Protein AF-A0A7S2JSV5-F1 (afdb_monomer)

pLDDT: mean 77.92, std 15.48, range [39.75, 92.12]

Nearest PDB structures (fol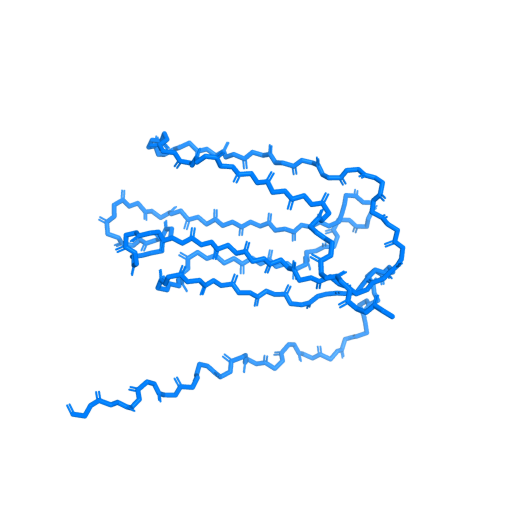dseek):
  1mt1-assembly1_D  TM=1.604E-01  e=6.470E+00  Methanocaldococcus jannaschii

Structure (mmCIF, N/CA/C/O backbone):
data_AF-A0A7S2JSV5-F1
#
_entry.id   AF-A0A7S2JSV5-F1
#
loop_
_atom_site.group_PDB
_atom_site.id
_atom_site.type_symbol
_atom_site.label_atom_id
_atom_site.label_alt_id
_atom_site.label_comp_id
_atom_site.label_asym_id
_atom_site.label_entity_id
_atom_site.label_seq_id
_atom_site.pdbx_PDB_ins_code
_atom_site.Cartn_x
_atom_site.Cartn_y
_atom_site.Cartn_z
_atom_site.occupancy
_atom_site.B_iso_or_equiv
_atom_site.auth_seq_id
_atom_site.auth_comp_id
_atom_site.auth_asym_id
_atom_site.auth_atom_id
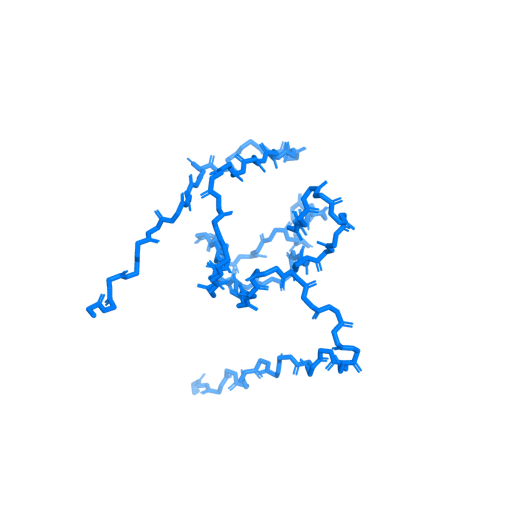_atom_site.pdbx_PDB_model_num
ATOM 1 N N . ARG A 1 1 ? -15.930 -22.447 5.999 1.00 39.75 1 ARG A N 1
ATOM 2 C CA . ARG A 1 1 ? -15.774 -22.537 4.530 1.00 39.75 1 ARG A CA 1
ATOM 3 C C . ARG A 1 1 ? -14.942 -21.318 4.171 1.00 39.75 1 ARG A C 1
ATOM 5 O O . ARG A 1 1 ? -15.505 -20.243 4.057 1.00 39.75 1 ARG A O 1
ATOM 12 N N . GLU A 1 2 ? -13.621 -21.468 4.236 1.00 48.00 2 GLU A N 1
ATOM 13 C CA . GLU A 1 2 ? -12.639 -20.413 3.955 1.00 48.00 2 GLU A CA 1
ATOM 14 C C . GLU A 1 2 ? -12.548 -20.271 2.439 1.00 48.00 2 GLU A C 1
ATOM 16 O O . GLU A 1 2 ? -11.837 -21.016 1.775 1.00 48.00 2 GLU A O 1
ATOM 21 N N . ASP A 1 3 ? -13.384 -19.400 1.888 1.00 51.50 3 ASP A N 1
ATOM 22 C CA . ASP A 1 3 ? -13.209 -18.886 0.538 1.00 51.50 3 ASP A CA 1
ATOM 23 C C . ASP A 1 3 ? -12.631 -17.483 0.720 1.00 51.50 3 ASP A C 1
ATOM 25 O O . ASP A 1 3 ? -13.247 -16.652 1.394 1.00 51.50 3 ASP A O 1
ATOM 29 N N . GLY A 1 4 ? -11.406 -17.274 0.235 1.00 60.00 4 GLY A N 1
ATOM 30 C CA . GLY A 1 4 ? -10.684 -16.004 0.268 1.00 60.00 4 GLY A CA 1
ATOM 31 C C . GLY A 1 4 ? -11.389 -14.955 -0.585 1.00 60.00 4 GLY A C 1
ATOM 32 O O . GLY A 1 4 ? -10.937 -14.621 -1.676 1.00 60.00 4 GLY A O 1
ATOM 33 N N . SER A 1 5 ? -12.524 -14.467 -0.088 1.00 76.94 5 SER A N 1
ATOM 34 C CA . SER A 1 5 ? -13.331 -13.441 -0.728 1.00 76.94 5 SER A CA 1
ATOM 35 C C . SER A 1 5 ? -12.512 -12.164 -0.822 1.00 76.94 5 SER A C 1
ATOM 37 O O . SER A 1 5 ? -12.215 -11.526 0.188 1.00 76.94 5 SER A O 1
ATOM 39 N N . VAL A 1 6 ? -12.171 -11.777 -2.047 1.00 82.31 6 VAL A N 1
ATOM 40 C CA . VAL A 1 6 ? -11.530 -10.495 -2.321 1.00 82.31 6 VAL A CA 1
ATOM 41 C C . VAL A 1 6 ? -12.505 -9.387 -1.931 1.00 82.31 6 VAL A C 1
ATOM 43 O O . VAL A 1 6 ? -13.573 -9.249 -2.523 1.00 82.31 6 VAL A O 1
ATOM 46 N N . VAL A 1 7 ? -12.145 -8.618 -0.904 1.00 85.56 7 VAL A N 1
ATOM 47 C CA . VAL A 1 7 ? -12.948 -7.484 -0.416 1.00 85.56 7 VAL A CA 1
ATOM 48 C C . VAL A 1 7 ? -12.806 -6.287 -1.353 1.00 85.56 7 VAL A C 1
ATOM 50 O O . VAL A 1 7 ? -13.758 -5.544 -1.569 1.00 85.56 7 VAL A O 1
ATOM 53 N N . SER A 1 8 ? -11.618 -6.112 -1.931 1.00 87.88 8 SER A N 1
ATOM 54 C CA . SER A 1 8 ? -11.332 -5.091 -2.931 1.00 87.88 8 SER A CA 1
ATOM 55 C C . SER A 1 8 ? -10.111 -5.481 -3.757 1.00 87.88 8 SER A C 1
ATOM 57 O O . SER A 1 8 ? -9.202 -6.144 -3.262 1.00 87.88 8 SER A O 1
ATOM 59 N N . SER A 1 9 ? -10.099 -5.054 -5.015 1.00 89.88 9 SER A N 1
ATOM 60 C CA . SER A 1 9 ? -8.951 -5.145 -5.918 1.00 89.88 9 SER A CA 1
ATOM 61 C C . SER A 1 9 ? -8.922 -3.901 -6.804 1.00 89.88 9 SER A C 1
ATOM 63 O O . SER A 1 9 ? -9.956 -3.266 -7.021 1.00 89.88 9 SER A O 1
ATOM 65 N N . GLY A 1 10 ? -7.740 -3.538 -7.289 1.00 88.94 10 GLY A N 1
ATOM 66 C CA . GLY A 1 10 ? -7.536 -2.377 -8.149 1.00 88.94 10 GLY A CA 1
ATOM 67 C C . GLY A 1 10 ? -6.487 -2.649 -9.222 1.00 88.94 10 GLY A C 1
ATOM 68 O O . GLY A 1 10 ? -5.976 -3.763 -9.330 1.00 88.94 10 GLY A O 1
ATOM 69 N N . GLY A 1 11 ? -6.179 -1.612 -9.999 1.00 86.69 11 GLY A N 1
ATOM 70 C CA . GLY A 1 11 ? -5.219 -1.657 -11.098 1.00 86.69 11 GLY A CA 1
ATOM 71 C C . GLY A 1 11 ? -5.853 -1.856 -12.484 1.00 86.69 11 GLY A C 1
ATOM 72 O O . GLY A 1 11 ? -7.078 -1.981 -12.601 1.00 86.69 11 GLY A O 1
ATOM 73 N N . PRO A 1 12 ? -5.023 -1.87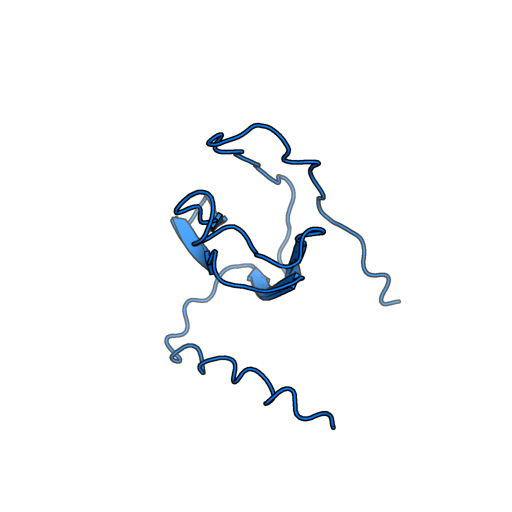2 -13.544 1.00 88.06 12 PRO A N 1
ATOM 74 C CA . PRO A 1 12 ? -3.563 -1.712 -13.509 1.00 88.06 12 PRO A CA 1
ATOM 75 C C . PRO A 1 12 ? -3.119 -0.260 -13.214 1.00 88.06 12 PRO A C 1
ATOM 77 O O . PRO A 1 12 ? -3.879 0.684 -13.426 1.00 88.06 12 PRO A O 1
ATOM 80 N N . TYR A 1 13 ? -1.899 -0.086 -12.691 1.00 87.50 13 TYR A N 1
ATOM 81 C CA . TYR A 1 13 ? -1.344 1.202 -12.229 1.00 87.50 13 TYR A CA 1
ATOM 82 C C . TYR A 1 13 ? -0.235 1.722 -13.162 1.00 87.50 13 TYR A C 1
ATOM 84 O O . TYR A 1 13 ? 0.904 1.909 -12.752 1.00 87.50 13 TYR A O 1
ATOM 92 N N . GLU A 1 14 ? -0.547 1.923 -14.442 1.00 83.75 14 GLU A N 1
ATOM 93 C CA . GLU A 1 14 ? 0.470 2.114 -15.497 1.00 83.75 14 GLU A CA 1
ATOM 94 C C . GLU A 1 14 ? 0.922 3.571 -15.697 1.00 83.75 14 GLU A C 1
ATOM 96 O O . GLU A 1 14 ? 1.933 3.825 -16.354 1.00 83.75 14 GLU A O 1
ATOM 101 N N . ALA A 1 15 ? 0.177 4.553 -15.173 1.00 84.94 15 ALA A N 1
ATOM 102 C CA . ALA A 1 15 ? 0.553 5.957 -15.331 1.00 84.94 15 ALA A CA 1
ATOM 103 C C . ALA A 1 15 ? 1.848 6.277 -14.552 1.00 84.94 15 ALA A C 1
ATOM 105 O O . ALA A 1 15 ? 1.909 6.051 -13.339 1.00 84.94 15 ALA A O 1
ATOM 106 N N . PRO A 1 16 ? 2.880 6.827 -15.218 1.00 80.88 16 PRO A N 1
ATOM 107 C CA . PRO A 1 16 ? 4.160 7.099 -14.583 1.00 80.88 16 PRO A CA 1
ATOM 108 C C . PRO A 1 16 ? 4.041 8.251 -13.584 1.00 80.88 16 PRO A C 1
ATOM 110 O O . PRO A 1 16 ? 3.475 9.293 -13.904 1.00 80.88 16 PRO A O 1
ATOM 113 N N . GLN A 1 17 ? 4.661 8.090 -12.411 1.00 81.06 17 GLN A N 1
ATOM 114 C CA . GLN A 1 17 ? 4.721 9.113 -11.353 1.00 81.06 17 GLN A CA 1
ATOM 115 C C . GLN A 1 17 ? 3.340 9.577 -10.846 1.00 81.06 17 GLN A C 1
ATOM 117 O O . GLN A 1 17 ? 3.222 10.660 -10.274 1.00 81.06 17 GLN A O 1
ATOM 122 N N . GLU A 1 18 ? 2.308 8.754 -11.025 1.00 86.69 18 GLU A N 1
ATOM 123 C CA . GLU A 1 18 ? 0.955 9.024 -10.547 1.00 86.69 18 GLU A CA 1
ATOM 124 C C . GLU A 1 18 ? 0.740 8.378 -9.169 1.00 86.69 18 GLU A C 1
ATOM 126 O O . GLU A 1 18 ? 1.195 7.264 -8.906 1.00 86.69 18 GLU A O 1
ATOM 131 N N . THR A 1 19 ? 0.024 9.065 -8.277 1.00 89.25 19 THR A N 1
ATOM 132 C CA . THR A 1 19 ? -0.419 8.487 -6.999 1.00 89.25 19 THR A CA 1
ATOM 133 C C . THR A 1 19 ? -1.872 8.043 -7.110 1.00 89.25 19 THR A C 1
ATOM 135 O O . THR A 1 19 ? -2.767 8.870 -7.285 1.00 89.25 19 THR A O 1
ATOM 138 N N . TYR A 1 20 ? -2.117 6.745 -6.944 1.00 90.62 20 TYR A N 1
ATOM 139 C CA . TYR A 1 20 ? -3.462 6.175 -6.921 1.00 90.62 20 TYR A CA 1
ATOM 140 C C . TYR A 1 20 ? -3.992 6.116 -5.490 1.00 90.62 20 TYR A C 1
ATOM 142 O O . TYR A 1 20 ? -3.331 5.598 -4.592 1.00 90.62 20 TYR A O 1
ATOM 150 N N . ASN A 1 21 ? -5.201 6.634 -5.279 1.00 92.12 21 ASN A N 1
ATOM 151 C CA . ASN A 1 21 ? -5.865 6.624 -3.980 1.00 92.12 21 ASN A CA 1
ATOM 152 C C . ASN A 1 21 ? -7.093 5.716 -4.055 1.00 92.12 21 ASN A C 1
ATOM 154 O O . ASN A 1 21 ? -7.961 5.918 -4.905 1.00 92.12 21 ASN A O 1
ATOM 158 N N . HIS A 1 22 ? -7.180 4.744 -3.149 1.00 91.06 22 HIS A N 1
ATOM 159 C CA . HIS A 1 22 ? -8.298 3.809 -3.0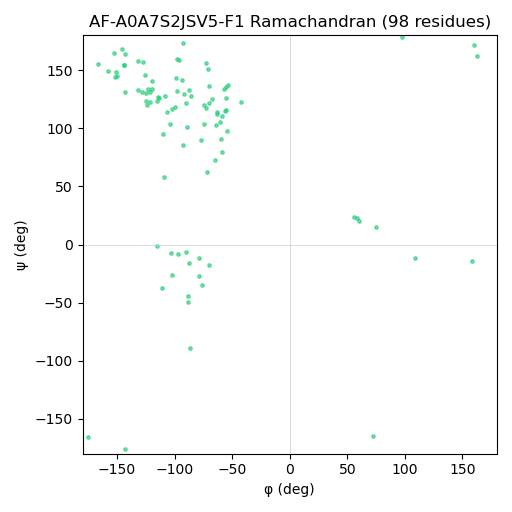68 1.00 91.06 22 HIS A CA 1
ATOM 160 C C . HIS A 1 22 ? -8.939 3.871 -1.688 1.00 91.06 22 HIS A C 1
ATOM 162 O O . HIS A 1 22 ? -8.249 3.822 -0.672 1.00 91.06 22 HIS A O 1
ATOM 168 N N . VAL A 1 23 ? -10.269 3.938 -1.662 1.00 90.62 23 VAL A N 1
ATOM 169 C CA . VAL A 1 23 ? -11.065 3.842 -0.437 1.00 90.62 23 VAL A CA 1
ATOM 170 C C . VAL A 1 23 ? -11.910 2.582 -0.535 1.00 90.62 23 VAL A C 1
ATOM 172 O O . VAL A 1 23 ? -12.656 2.409 -1.497 1.00 90.62 23 VAL A O 1
ATOM 175 N N . VAL A 1 24 ? -11.773 1.698 0.451 1.00 88.94 24 VAL A N 1
ATOM 176 C CA . VAL A 1 24 ? -12.579 0.480 0.557 1.00 88.94 24 VAL A CA 1
ATOM 177 C C . VAL A 1 24 ? -13.579 0.672 1.686 1.00 88.94 24 VAL A C 1
ATOM 179 O O . VAL A 1 24 ? -13.198 0.806 2.847 1.00 88.94 24 VAL A O 1
ATOM 182 N N . GLU A 1 25 ? -14.861 0.713 1.336 1.00 87.25 25 GLU A N 1
ATOM 183 C CA . GLU A 1 25 ? -15.958 0.861 2.290 1.00 87.25 25 GLU A CA 1
ATOM 184 C C . GLU A 1 25 ? -16.587 -0.495 2.629 1.00 87.25 25 GLU A C 1
ATOM 186 O O . GLU A 1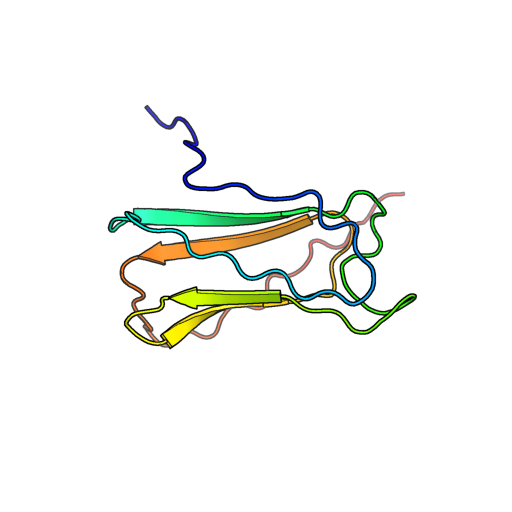 25 ? -16.468 -1.464 1.881 1.00 87.25 25 GLU A O 1
ATOM 191 N N . GLY A 1 26 ? -17.282 -0.568 3.767 1.00 83.94 26 GLY A N 1
ATOM 192 C CA . GLY A 1 26 ? -17.998 -1.781 4.176 1.00 83.94 26 GLY A CA 1
ATOM 193 C C . GLY A 1 26 ? -17.102 -2.912 4.688 1.00 83.94 26 GLY A C 1
ATOM 194 O O . GLY A 1 26 ? -17.567 -4.043 4.810 1.00 83.94 26 GLY A O 1
ATOM 195 N N . VAL A 1 27 ? -15.840 -2.621 5.010 1.00 85.00 27 VAL A N 1
ATOM 196 C CA . VAL A 1 27 ? -14.947 -3.578 5.669 1.00 85.00 27 VAL A CA 1
ATOM 197 C C . VAL A 1 27 ? -15.388 -3.736 7.125 1.00 85.00 27 VAL A C 1
ATOM 199 O O . VAL A 1 27 ? -15.401 -2.767 7.883 1.00 85.00 27 VAL A O 1
ATOM 202 N N . THR A 1 28 ? -15.790 -4.944 7.511 1.00 86.06 28 THR A N 1
ATOM 203 C CA . THR A 1 28 ? -16.208 -5.263 8.885 1.00 86.06 28 THR A CA 1
ATOM 204 C C . THR A 1 28 ? -15.038 -5.779 9.718 1.00 86.06 28 THR A C 1
ATOM 206 O O . THR A 1 28 ? -13.962 -6.054 9.188 1.00 86.06 28 THR A O 1
ATOM 209 N N . ASP A 1 29 ? -15.247 -5.975 11.017 1.00 87.38 29 ASP A N 1
ATOM 210 C CA . ASP A 1 29 ? -14.266 -6.631 11.885 1.00 87.38 29 ASP A CA 1
ATOM 211 C C . ASP A 1 29 ? -13.898 -8.019 11.339 1.00 87.38 29 ASP A C 1
ATOM 213 O O . ASP A 1 29 ? -14.763 -8.787 10.903 1.00 87.38 29 ASP A O 1
ATOM 217 N N . GLY A 1 30 ? -12.606 -8.336 11.331 1.00 87.44 30 GLY A N 1
ATOM 218 C CA . GLY A 1 30 ? -12.099 -9.543 10.686 1.00 87.44 30 GLY A CA 1
ATOM 219 C C . GLY A 1 30 ? -10.614 -9.475 10.364 1.00 87.44 30 GLY A C 1
ATOM 220 O O . GLY A 1 30 ? -9.976 -8.433 10.519 1.00 87.44 30 GLY A O 1
ATOM 221 N N . SER A 1 31 ? -10.061 -10.605 9.928 1.00 88.00 31 SER A N 1
ATOM 222 C CA . SER A 1 31 ? -8.673 -10.709 9.481 1.00 88.00 31 SER A CA 1
ATOM 223 C C . SER A 1 31 ? 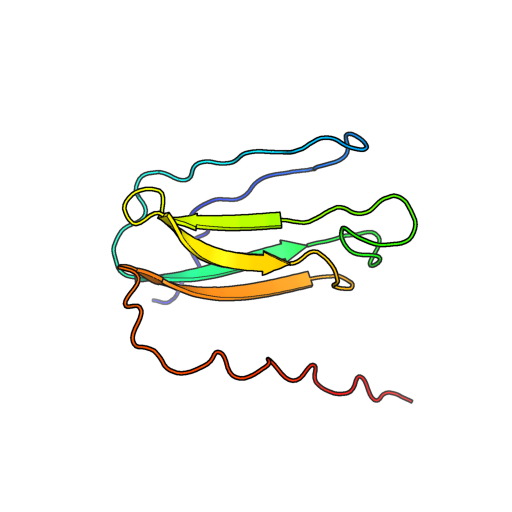-8.602 -10.616 7.964 1.00 88.00 31 SER A C 1
ATOM 225 O O . SER A 1 31 ? -9.334 -11.307 7.256 1.00 88.00 31 SER A O 1
ATOM 227 N N . TYR A 1 32 ? -7.696 -9.776 7.485 1.00 88.88 32 TYR A N 1
ATOM 228 C CA . TYR A 1 32 ? -7.525 -9.458 6.078 1.00 88.88 32 TYR A CA 1
ATOM 229 C C . TYR A 1 32 ? -6.055 -9.555 5.690 1.00 88.88 32 TYR A C 1
ATOM 231 O O . TYR A 1 32 ? -5.157 -9.438 6.527 1.00 88.88 32 TYR A O 1
ATOM 239 N N . ILE A 1 33 ? -5.827 -9.747 4.396 1.00 89.50 33 ILE A N 1
ATOM 240 C CA . ILE A 1 33 ? -4.505 -9.710 3.784 1.00 89.50 33 ILE A CA 1
ATOM 241 C C . ILE A 1 33 ? -4.553 -8.614 2.727 1.00 89.50 33 ILE A C 1
ATOM 243 O O . ILE A 1 33 ? -5.413 -8.625 1.847 1.00 89.50 33 ILE A O 1
ATOM 247 N N . PHE A 1 34 ? -3.655 -7.647 2.852 1.00 90.25 34 PHE A N 1
ATOM 248 C CA . PHE A 1 34 ? -3.340 -6.717 1.782 1.00 90.25 34 PHE A CA 1
ATOM 249 C C . PHE A 1 34 ? -2.201 -7.319 0.965 1.00 90.25 34 PHE A C 1
ATOM 251 O O . PHE A 1 34 ? -1.145 -7.575 1.534 1.00 90.25 34 PHE A O 1
ATOM 258 N N . SER A 1 35 ? -2.410 -7.519 -0.334 1.00 89.81 35 SER A N 1
ATOM 259 C CA . SER A 1 35 ? -1.372 -7.979 -1.258 1.00 89.81 35 SER A CA 1
ATOM 260 C C . SER A 1 35 ? -1.208 -6.944 -2.365 1.00 89.81 35 SER A C 1
ATOM 262 O O . SER A 1 35 ? -2.196 -6.513 -2.967 1.00 89.81 35 SER A O 1
ATOM 264 N N . ILE A 1 36 ? 0.032 -6.557 -2.641 1.00 89.06 36 ILE A N 1
ATOM 265 C CA . ILE A 1 36 ? 0.396 -5.705 -3.770 1.00 89.06 36 ILE A CA 1
ATOM 266 C C . ILE A 1 36 ? 1.361 -6.466 -4.671 1.00 89.06 36 ILE A C 1
ATOM 268 O O . ILE A 1 36 ? 2.279 -7.111 -4.176 1.00 89.06 36 ILE A O 1
ATOM 272 N N . TYR A 1 37 ? 1.108 -6.423 -5.976 1.00 88.88 37 TYR A N 1
ATOM 273 C CA . TYR A 1 37 ? 1.835 -7.193 -6.979 1.00 88.88 37 TYR A CA 1
ATOM 274 C C . TYR A 1 37 ? 2.494 -6.252 -7.977 1.00 88.88 37 TYR A C 1
ATOM 276 O O . TYR A 1 37 ? 1.871 -5.275 -8.401 1.00 88.88 37 TYR A O 1
ATOM 284 N N . ASP A 1 38 ? 3.710 -6.595 -8.375 1.00 85.06 38 ASP A N 1
ATOM 285 C CA . ASP A 1 38 ? 4.437 -5.954 -9.459 1.00 85.06 38 ASP A CA 1
ATOM 286 C C . ASP A 1 38 ? 4.866 -7.007 -10.492 1.00 85.06 38 ASP A C 1
ATOM 288 O O . ASP A 1 38 ? 5.516 -7.998 -10.158 1.00 85.06 38 ASP A O 1
ATOM 292 N N . ASP A 1 39 ? 4.455 -6.805 -11.745 1.00 84.44 39 ASP A N 1
ATOM 293 C CA . ASP A 1 39 ? 4.703 -7.734 -12.859 1.00 84.44 39 ASP A CA 1
ATOM 294 C C . ASP 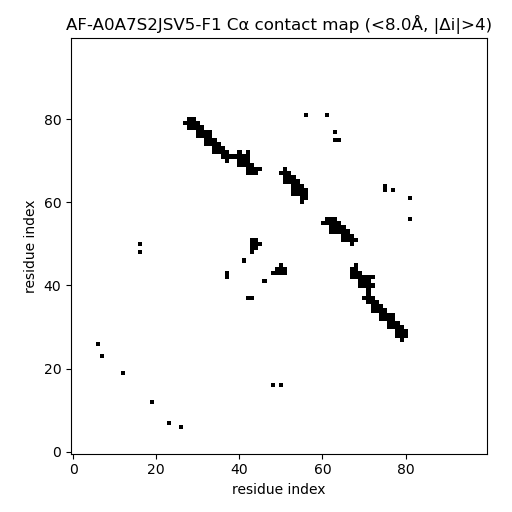A 1 39 ? 6.130 -7.599 -13.412 1.00 84.44 39 ASP A C 1
ATOM 296 O O . ASP A 1 39 ? 6.688 -8.562 -13.932 1.00 84.44 39 ASP A O 1
ATOM 300 N N . ALA A 1 40 ? 6.735 -6.414 -13.273 1.00 83.44 40 ALA A N 1
ATOM 301 C CA . ALA A 1 40 ? 8.107 -6.148 -13.702 1.00 83.44 40 ALA A CA 1
ATOM 302 C C . ALA A 1 40 ? 9.164 -6.683 -12.715 1.00 83.44 40 ALA A C 1
ATOM 304 O O . ALA A 1 40 ? 10.344 -6.767 -13.065 1.00 83.44 40 ALA A O 1
ATOM 305 N N . GLU A 1 41 ? 8.727 -7.091 -11.521 1.00 83.25 41 GLU A N 1
ATOM 306 C CA . GLU A 1 41 ? 9.535 -7.629 -10.426 1.00 83.25 41 GLU A CA 1
ATOM 307 C C . GLU A 1 41 ? 10.609 -6.658 -9.892 1.00 83.25 41 GLU A C 1
ATOM 309 O O . GLU A 1 41 ? 11.578 -7.092 -9.253 1.00 83.25 41 GLU A O 1
ATOM 314 N N . ASP A 1 42 ? 10.458 -5.353 -10.138 1.00 76.00 42 ASP A N 1
ATOM 315 C CA . ASP A 1 42 ? 11.338 -4.290 -9.639 1.00 76.00 42 ASP A CA 1
ATOM 316 C C . ASP A 1 42 ? 10.735 -3.502 -8.464 1.00 76.00 42 ASP A C 1
ATOM 318 O O . ASP A 1 42 ? 11.438 -2.717 -7.817 1.00 76.00 42 ASP A O 1
ATOM 322 N N . GLY A 1 43 ? 9.469 -3.768 -8.139 1.00 77.50 43 GLY A N 1
ATOM 323 C CA . GLY A 1 43 ? 8.722 -3.097 -7.088 1.00 77.50 43 GLY A CA 1
ATOM 3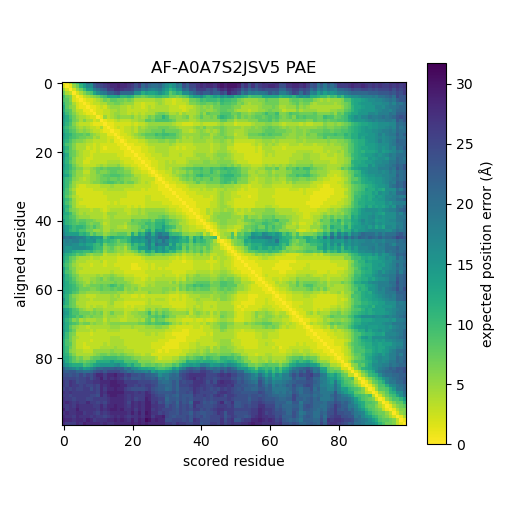24 C C . GLY A 1 43 ? 8.354 -1.662 -7.465 1.00 77.50 43 GLY A C 1
ATOM 325 O O . GLY A 1 43 ? 8.436 -1.228 -8.606 1.00 77.50 43 GLY A O 1
ATOM 326 N N . ILE A 1 44 ? 7.947 -0.863 -6.476 1.00 80.62 44 ILE A N 1
ATOM 327 C CA . ILE A 1 44 ? 7.517 0.533 -6.717 1.00 80.62 44 ILE A CA 1
ATOM 328 C C . ILE A 1 44 ? 8.710 1.506 -6.603 1.00 80.62 44 ILE A C 1
ATOM 330 O O . ILE A 1 44 ? 8.594 2.704 -6.879 1.00 80.62 44 ILE A O 1
ATOM 334 N N . CYS A 1 45 ? 9.885 1.018 -6.198 1.00 78.56 45 CYS A N 1
ATOM 335 C CA . CYS A 1 45 ? 11.045 1.850 -5.921 1.00 78.56 45 CYS A CA 1
ATOM 336 C C . CYS A 1 45 ? 12.306 1.450 -6.688 1.00 78.56 45 CYS A C 1
ATOM 338 O O . CYS A 1 45 ? 12.673 0.287 -6.798 1.00 78.56 45 CYS A O 1
ATOM 340 N N . CYS A 1 46 ? 13.058 2.504 -7.018 1.00 68.81 46 CYS A N 1
ATOM 341 C CA . CYS A 1 46 ? 14.514 2.610 -6.881 1.00 68.81 46 CYS A CA 1
ATOM 342 C C . CYS A 1 46 ? 15.317 2.592 -8.194 1.00 68.81 46 CYS A C 1
ATOM 344 O O . CYS A 1 46 ? 16.471 3.019 -8.180 1.00 68.81 46 CYS A O 1
ATOM 346 N N . SER A 1 47 ? 14.708 2.245 -9.332 1.00 65.88 47 SER A N 1
ATOM 347 C CA . SER A 1 47 ? 15.352 2.383 -10.658 1.00 65.88 47 SER A CA 1
ATOM 348 C C . SER A 1 47 ? 14.713 3.461 -11.539 1.00 65.88 47 SER A C 1
ATOM 350 O O . SER A 1 47 ? 15.420 4.203 -12.221 1.00 65.88 47 SER A O 1
ATOM 352 N N . TYR A 1 48 ? 13.386 3.603 -11.478 1.00 68.06 48 TYR A N 1
ATOM 353 C CA . TYR A 1 48 ? 12.612 4.519 -12.332 1.00 68.06 48 TYR A CA 1
ATOM 354 C C . TYR A 1 48 ? 11.911 5.649 -11.556 1.00 68.06 48 TYR A C 1
ATOM 356 O O . TYR A 1 48 ? 11.285 6.527 -12.149 1.00 68.06 48 TYR A O 1
ATOM 364 N N . GLY A 1 49 ? 12.058 5.660 -10.229 1.00 73.56 49 GLY A N 1
ATOM 365 C CA . GLY A 1 49 ? 11.476 6.637 -9.312 1.00 73.56 49 GLY A CA 1
ATOM 366 C C . GLY A 1 49 ? 11.488 6.120 -7.871 1.00 73.56 49 GLY A C 1
ATOM 367 O O . GLY A 1 49 ? 11.653 4.925 -7.637 1.00 73.56 49 GLY A O 1
ATOM 368 N N . HIS A 1 50 ? 11.336 7.016 -6.895 1.00 80.12 50 HIS A N 1
ATOM 369 C CA . HIS A 1 50 ? 11.045 6.630 -5.511 1.00 80.12 50 HIS A CA 1
ATOM 370 C C . HIS A 1 50 ? 9.532 6.629 -5.322 1.00 80.12 50 HIS A C 1
ATOM 372 O O . HIS A 1 50 ? 8.965 7.644 -4.918 1.00 80.12 50 HIS A O 1
ATOM 378 N N . GLY A 1 51 ? 8.879 5.523 -5.659 1.00 86.00 51 GLY A N 1
ATOM 379 C CA . GLY A 1 51 ? 7.483 5.331 -5.308 1.00 86.00 51 GLY A CA 1
ATOM 380 C C . GLY A 1 51 ? 7.333 4.519 -4.021 1.00 86.00 51 GLY A C 1
ATOM 381 O O . GLY A 1 51 ? 8.251 3.836 -3.560 1.00 86.00 51 GLY A O 1
ATOM 382 N N . SER A 1 52 ? 6.169 4.658 -3.403 1.00 89.81 52 SER A N 1
ATOM 383 C CA . SER A 1 52 ? 5.801 3.994 -2.158 1.00 89.81 52 SER A CA 1
ATOM 384 C C . SER A 1 52 ? 4.288 3.821 -2.093 1.00 89.81 52 SER A C 1
ATOM 386 O O . SER A 1 52 ? 3.545 4.453 -2.846 1.00 89.81 52 SER A O 1
ATOM 388 N N . TYR A 1 53 ? 3.825 2.973 -1.180 1.00 91.19 53 TYR A N 1
ATOM 389 C CA . TYR A 1 53 ? 2.410 2.840 -0.858 1.00 91.19 53 TYR A CA 1
ATOM 390 C C . TYR A 1 53 ? 2.196 2.974 0.650 1.00 91.19 53 TYR A C 1
ATOM 392 O O . TYR A 1 53 ? 3.102 2.769 1.464 1.00 91.19 53 TYR A O 1
ATOM 400 N N . THR A 1 54 ? 0.981 3.341 1.042 1.00 92.12 54 THR A N 1
ATOM 401 C CA . THR A 1 54 ? 0.557 3.363 2.443 1.00 92.12 54 THR A CA 1
ATOM 402 C C . THR A 1 54 ? -0.897 2.930 2.526 1.00 92.12 54 THR A C 1
ATOM 404 O O . THR A 1 54 ? -1.746 3.432 1.794 1.00 92.12 54 THR A O 1
ATOM 407 N N . VAL A 1 55 ? -1.174 2.001 3.433 1.00 91.00 55 VAL A N 1
ATOM 408 C CA . VAL A 1 55 ? -2.506 1.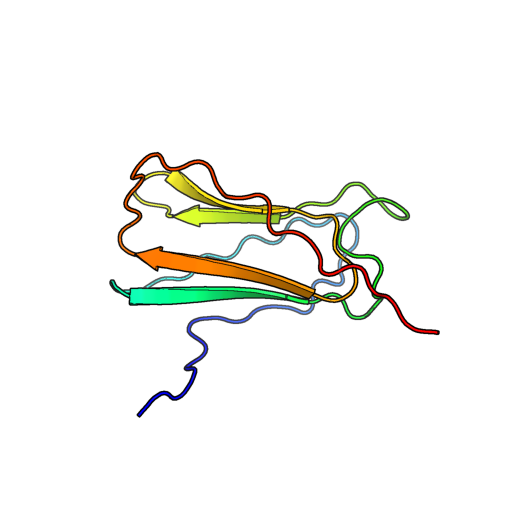511 3.774 1.00 91.00 55 VAL A CA 1
ATOM 409 C C . VAL A 1 55 ? -2.781 1.925 5.209 1.00 91.00 55 VAL A C 1
ATOM 411 O O . VAL A 1 55 ? -1.982 1.643 6.103 1.00 91.00 55 VAL A O 1
ATOM 414 N N . TYR A 1 56 ? -3.901 2.596 5.441 1.00 90.25 56 TYR A N 1
ATOM 415 C CA . TYR A 1 56 ? -4.303 3.055 6.763 1.00 90.25 56 TYR A CA 1
ATOM 416 C C . TYR A 1 56 ? -5.816 2.957 6.926 1.00 90.25 56 TYR A C 1
ATOM 418 O O . TYR A 1 56 ? -6.570 2.972 5.951 1.00 90.25 56 TYR A O 1
ATOM 426 N N . GLU A 1 57 ? -6.265 2.838 8.168 1.00 88.06 57 GLU A N 1
ATOM 427 C CA . GLU A 1 57 ? -7.685 2.865 8.497 1.00 88.06 57 GLU A CA 1
ATOM 428 C C . GLU A 1 57 ? -8.141 4.321 8.678 1.00 88.06 57 GLU A C 1
ATOM 430 O O . GLU A 1 57 ? -7.515 5.095 9.399 1.00 88.06 57 GLU A O 1
ATOM 435 N N . GLN A 1 58 ? -9.207 4.730 7.979 1.00 84.44 58 GLN A N 1
ATOM 436 C CA . GLN A 1 58 ? -9.610 6.144 7.918 1.00 84.44 58 GLN A CA 1
ATOM 437 C C . GLN A 1 58 ? -10.186 6.699 9.231 1.00 84.44 58 GLN A C 1
ATOM 439 O O . GLN A 1 58 ? -10.278 7.914 9.372 1.00 84.44 58 GLN A O 1
ATOM 444 N N . VAL A 1 59 ? -10.618 5.848 10.168 1.00 82.31 59 VAL A N 1
ATOM 445 C CA . VAL A 1 59 ? -11.331 6.290 11.382 1.00 82.31 59 VAL A CA 1
ATOM 446 C C . VAL A 1 59 ? -10.360 6.625 12.517 1.00 82.31 59 VAL A C 1
ATOM 448 O O . VAL A 1 59 ? -10.522 7.632 13.199 1.00 82.31 59 VAL A O 1
ATOM 451 N N . SER A 1 60 ? -9.360 5.777 12.723 1.00 82.19 60 SER A N 1
ATOM 452 C CA . SER A 1 60 ? -8.290 5.881 13.716 1.00 82.19 60 SER A CA 1
ATOM 453 C C . SER A 1 60 ? -7.004 6.470 13.143 1.00 82.19 60 SER A C 1
ATOM 455 O O . SER A 1 60 ? -6.070 6.709 13.905 1.00 82.19 60 SER A O 1
ATOM 457 N N . GLU A 1 61 ? -6.936 6.661 11.818 1.00 83.25 61 GLU A N 1
ATOM 458 C CA . GLU A 1 61 ? -5.732 7.074 11.077 1.00 83.25 61 GLU A CA 1
ATOM 459 C C . GLU A 1 61 ? -4.543 6.124 11.319 1.00 83.25 61 GLU A C 1
ATOM 461 O O . GLU A 1 61 ? -3.370 6.470 11.168 1.00 83.25 61 GLU A O 1
ATOM 466 N N . GLY A 1 62 ? -4.860 4.889 11.707 1.00 85.56 62 GLY A N 1
ATOM 467 C CA . GLY A 1 62 ? -3.903 3.854 12.022 1.00 85.56 62 GLY A CA 1
ATOM 468 C C . GLY A 1 62 ? -3.249 3.289 10.768 1.00 85.56 62 GLY A C 1
ATOM 469 O O . GLY A 1 62 ? -3.935 2.717 9.922 1.00 85.56 62 GLY A O 1
ATOM 470 N N . VAL A 1 63 ? -1.923 3.402 10.657 1.00 89.75 63 VAL A N 1
ATOM 471 C CA . VAL A 1 63 ? -1.171 2.801 9.546 1.00 89.75 63 VAL A CA 1
ATOM 472 C C . VAL A 1 63 ? -1.172 1.280 9.694 1.00 89.75 63 VAL A C 1
ATOM 474 O O . VAL A 1 63 ? -0.717 0.741 10.702 1.00 89.75 63 VAL A O 1
ATOM 477 N N . ILE A 1 64 ? -1.686 0.606 8.671 1.00 89.12 64 ILE A N 1
ATOM 478 C CA . ILE A 1 64 ? -1.764 -0.852 8.557 1.00 89.12 64 ILE A CA 1
ATOM 479 C C . ILE A 1 64 ? -0.487 -1.389 7.916 1.00 89.12 64 ILE A C 1
ATOM 481 O O . ILE A 1 64 ? 0.117 -2.330 8.424 1.00 89.12 64 ILE A O 1
ATOM 485 N N . ALA A 1 65 ? -0.086 -0.785 6.798 1.00 89.94 65 ALA A N 1
ATOM 486 C CA . ALA A 1 65 ? 1.080 -1.180 6.024 1.00 89.94 65 ALA A CA 1
ATOM 487 C C . ALA A 1 65 ? 1.668 0.037 5.313 1.00 89.94 65 ALA A C 1
ATOM 489 O O . ALA A 1 65 ? 0.943 0.943 4.899 1.00 89.94 65 ALA A O 1
ATOM 490 N N . SER A 1 66 ? 2.978 0.049 5.130 1.00 91.19 66 SER A N 1
ATOM 491 C CA . SER A 1 66 ? 3.648 0.980 4.234 1.00 91.19 66 SER A CA 1
ATOM 492 C C . SER A 1 66 ? 4.902 0.324 3.686 1.00 91.19 66 SER A C 1
ATOM 494 O O . SER A 1 66 ? 5.561 -0.456 4.373 1.00 91.19 66 SER A O 1
ATOM 496 N N . GLY A 1 67 ? 5.216 0.629 2.436 1.00 88.94 67 GLY A N 1
ATOM 497 C CA . GLY A 1 67 ? 6.284 -0.058 1.732 1.00 88.94 67 GLY A CA 1
ATOM 498 C C . GLY A 1 67 ? 6.544 0.542 0.363 1.00 88.94 67 GLY A C 1
ATOM 499 O O . GLY A 1 67 ? 6.114 1.655 0.052 1.00 88.94 67 GLY A O 1
ATOM 500 N N . GLY A 1 68 ? 7.280 -0.203 -0.450 1.00 84.56 68 GLY A N 1
ATOM 501 C CA . GLY A 1 68 ? 7.672 0.223 -1.794 1.00 84.56 68 GLY A CA 1
ATOM 502 C C . GLY A 1 68 ? 8.894 -0.504 -2.348 1.00 84.56 68 GLY A C 1
ATOM 503 O O . GLY A 1 68 ? 9.125 -0.440 -3.549 1.00 84.56 68 GLY A O 1
ATOM 504 N N . VAL A 1 69 ? 9.650 -1.211 -1.501 1.00 84.50 69 VAL A N 1
ATOM 505 C CA . VAL A 1 69 ? 10.800 -2.031 -1.907 1.00 84.50 69 VAL A CA 1
ATOM 506 C C . VAL A 1 69 ? 10.444 -3.503 -1.731 1.00 84.50 69 VAL A C 1
ATOM 508 O O . VAL A 1 69 ? 10.588 -4.059 -0.647 1.00 84.50 69 VAL A O 1
ATOM 511 N N . TYR A 1 70 ? 9.985 -4.120 -2.808 1.00 84.94 70 TYR A N 1
ATOM 512 C CA . TYR A 1 70 ? 9.702 -5.548 -2.909 1.00 84.94 70 TYR A CA 1
ATOM 513 C C . TYR A 1 70 ? 10.035 -6.006 -4.333 1.00 84.94 70 TYR A C 1
ATOM 515 O O . TYR A 1 70 ? 10.312 -5.170 -5.185 1.00 84.94 70 TYR A O 1
ATOM 523 N N . THR A 1 71 ? 10.082 -7.316 -4.576 1.00 82.19 71 THR A N 1
ATOM 524 C CA . THR A 1 71 ? 10.324 -7.849 -5.924 1.00 82.19 71 THR A CA 1
ATOM 525 C C . THR A 1 71 ? 9.004 -7.952 -6.677 1.00 82.19 71 THR A C 1
ATOM 527 O O . THR A 1 71 ? 8.572 -6.993 -7.294 1.00 82.19 71 THR A O 1
ATOM 530 N N . SER A 1 72 ? 8.306 -9.078 -6.560 1.00 84.75 72 SER A N 1
ATOM 531 C CA . SER A 1 72 ? 7.071 -9.354 -7.297 1.00 84.75 72 SER A CA 1
ATOM 532 C C . SER A 1 72 ? 5.806 -9.187 -6.459 1.00 84.75 72 SER A C 1
ATOM 534 O O . SER A 1 72 ? 4.734 -8.918 -6.997 1.00 84.75 72 SER A O 1
ATOM 536 N N . VAL A 1 73 ? 5.898 -9.349 -5.136 1.00 88.75 73 VAL A N 1
ATOM 537 C CA . VAL A 1 73 ? 4.746 -9.238 -4.238 1.00 88.75 73 VAL A CA 1
ATOM 538 C C . VAL A 1 73 ? 5.163 -8.791 -2.842 1.00 88.75 73 VAL A C 1
ATOM 540 O O . VAL A 1 73 ? 6.203 -9.204 -2.325 1.00 88.75 73 VAL A O 1
ATOM 543 N N . GLU A 1 74 ? 4.317 -7.985 -2.210 1.00 89.31 74 GLU A N 1
ATOM 544 C CA . GLU A 1 74 ? 4.367 -7.722 -0.776 1.00 89.31 74 GLU A CA 1
ATOM 545 C C . GLU A 1 74 ? 2.989 -7.961 -0.157 1.00 89.31 74 GLU A C 1
ATOM 547 O O . GLU A 1 74 ? 1.970 -7.490 -0.664 1.00 89.31 74 GLU A O 1
ATOM 552 N N . GLU A 1 75 ? 2.957 -8.716 0.942 1.00 91.38 75 GLU A N 1
ATOM 553 C CA . GLU A 1 75 ? 1.722 -9.081 1.630 1.00 91.38 75 GLU A CA 1
ATOM 554 C C . GLU A 1 75 ? 1.784 -8.663 3.096 1.00 91.38 75 GLU A C 1
ATOM 556 O O . GLU A 1 75 ? 2.734 -8.977 3.813 1.00 91.38 75 GLU A O 1
ATOM 561 N N . THR A 1 76 ? 0.747 -7.974 3.566 1.00 88.94 76 THR A N 1
ATOM 562 C CA . THR A 1 76 ? 0.592 -7.598 4.971 1.00 88.94 76 THR A CA 1
ATOM 563 C C . THR A 1 76 ? -0.732 -8.114 5.504 1.00 88.94 76 THR A C 1
ATOM 565 O O . THR A 1 76 ? -1.807 -7.752 5.029 1.00 88.94 76 THR A O 1
ATOM 568 N N . SER A 1 77 ? -0.652 -8.962 6.527 1.00 89.25 77 SER A N 1
ATOM 569 C CA . SER A 1 77 ? -1.821 -9.453 7.255 1.00 89.25 77 SER A CA 1
ATOM 570 C C . SER A 1 77 ? -2.183 -8.487 8.381 1.00 89.25 77 SER A C 1
ATOM 572 O O . SER A 1 77 ? -1.318 -8.099 9.164 1.00 89.25 77 SER A O 1
ATOM 574 N N . PHE A 1 78 ? -3.459 -8.133 8.505 1.00 87.31 78 PHE A N 1
ATOM 575 C CA . PHE A 1 78 ? -3.956 -7.262 9.571 1.00 87.31 78 PHE A CA 1
ATOM 576 C C . PHE A 1 78 ? -5.340 -7.702 10.050 1.00 87.31 78 PHE A C 1
ATOM 578 O O . PHE A 1 78 ? -6.009 -8.515 9.417 1.00 87.31 78 PHE A O 1
ATOM 585 N N . THR A 1 79 ? -5.765 -7.211 11.213 1.00 88.75 79 THR A N 1
ATOM 586 C CA . THR A 1 79 ? -7.082 -7.523 11.786 1.00 88.75 79 THR A CA 1
ATOM 587 C C . THR A 1 79 ? -7.768 -6.241 12.230 1.00 88.75 79 THR A C 1
ATOM 589 O O . THR A 1 79 ? -7.140 -5.403 12.874 1.00 88.75 79 THR A O 1
ATOM 592 N N . LEU A 1 80 ? -9.043 -6.096 11.869 1.00 87.06 80 LEU A N 1
ATOM 593 C CA . LEU A 1 80 ? -9.906 -5.001 12.297 1.00 87.06 80 LEU A CA 1
ATOM 594 C C . LEU A 1 80 ? -10.803 -5.440 13.470 1.00 87.06 80 LEU A C 1
ATOM 596 O O . LEU A 1 80 ? -11.253 -6.591 13.473 1.00 87.06 80 LEU A O 1
ATOM 600 N N . PRO A 1 81 ? -11.073 -4.551 14.443 1.00 84.06 81 PRO A N 1
ATOM 601 C CA . PRO A 1 81 ? -10.559 -3.182 14.531 1.00 84.06 81 PRO A CA 1
ATOM 602 C C . PRO A 1 81 ? -9.060 -3.179 14.867 1.00 84.06 81 PRO A C 1
ATOM 604 O O . PRO A 1 81 ? -8.569 -4.109 15.510 1.00 84.06 81 PRO A O 1
ATOM 607 N N . LEU A 1 82 ? -8.321 -2.152 14.429 1.00 81.56 82 LEU A N 1
ATOM 608 C CA . LEU A 1 82 ? -6.881 -2.075 14.689 1.00 81.56 82 LEU A CA 1
ATOM 609 C C . LEU A 1 82 ? -6.630 -1.955 16.194 1.00 81.56 82 LEU A C 1
ATOM 611 O O . LEU A 1 82 ? -6.782 -0.895 16.800 1.00 81.56 82 LEU A O 1
ATOM 615 N N . THR A 1 83 ? -6.218 -3.055 16.816 1.00 71.06 83 THR A N 1
ATOM 616 C CA . THR A 1 83 ? -5.721 -3.029 18.186 1.00 71.06 83 THR A CA 1
ATOM 617 C C . THR A 1 83 ? -4.224 -2.776 18.133 1.00 71.06 83 THR A C 1
ATOM 619 O O . THR A 1 83 ? -3.445 -3.699 17.891 1.00 71.06 83 THR A O 1
ATOM 622 N N . PHE A 1 84 ? -3.802 -1.536 18.382 1.00 61.66 84 PHE A N 1
ATOM 623 C CA . PHE A 1 84 ? -2.393 -1.199 18.600 1.00 61.66 84 PHE A CA 1
ATOM 624 C C . PHE A 1 84 ? -1.930 -1.728 19.962 1.00 61.66 84 PHE A C 1
ATOM 626 O O . PHE A 1 84 ? -1.579 -0.972 20.868 1.00 61.66 84 PHE A O 1
ATOM 633 N N . ASN A 1 85 ? -1.957 -3.047 20.146 1.00 53.12 85 ASN A N 1
ATOM 634 C CA . ASN A 1 85 ? -1.256 -3.654 21.258 1.00 53.12 85 ASN A CA 1
ATOM 635 C C . ASN A 1 85 ? 0.222 -3.603 20.878 1.00 53.12 85 ASN A C 1
ATOM 637 O O . ASN A 1 85 ? 0.646 -4.331 19.987 1.00 53.12 85 ASN A O 1
ATOM 641 N N . ALA A 1 86 ? 0.962 -2.674 21.485 1.00 43.84 86 ALA A N 1
ATOM 642 C CA . ALA A 1 86 ? 2.367 -2.400 21.212 1.00 43.84 86 ALA A CA 1
ATOM 643 C C . ALA A 1 86 ? 3.245 -3.643 21.450 1.00 43.84 86 ALA A C 1
ATOM 645 O O . ALA A 1 86 ? 3.898 -3.786 22.480 1.00 43.84 86 ALA A O 1
ATOM 646 N N . SER A 1 87 ? 3.258 -4.561 20.493 1.00 45.06 87 SER A N 1
ATOM 647 C CA . SER A 1 87 ? 4.346 -5.496 20.285 1.00 45.06 87 SER A CA 1
ATOM 648 C C . SER A 1 87 ? 5.043 -5.033 19.014 1.00 45.06 87 SER A C 1
ATOM 650 O O . SER A 1 87 ? 4.353 -4.762 18.027 1.00 45.06 87 SER A O 1
ATOM 652 N N . PRO A 1 88 ? 6.371 -4.841 19.039 1.00 49.50 88 PRO A N 1
ATOM 653 C CA . PRO A 1 88 ? 7.088 -4.376 17.863 1.00 49.50 88 PRO A CA 1
ATOM 654 C C . PRO A 1 88 ? 6.763 -5.312 16.693 1.00 49.50 88 PRO A C 1
ATOM 656 O O . PRO A 1 88 ? 6.740 -6.530 16.910 1.00 49.50 88 PRO A O 1
ATOM 659 N N . PRO A 1 89 ? 6.507 -4.789 15.478 1.00 48.16 89 PRO A N 1
ATOM 660 C CA . PRO A 1 89 ? 6.441 -5.648 14.312 1.00 48.16 89 PRO A CA 1
ATOM 661 C C . PRO A 1 89 ? 7.768 -6.403 14.272 1.00 48.16 89 PRO A C 1
ATOM 663 O O . PRO A 1 89 ? 8.843 -5.800 14.203 1.00 48.16 89 PRO A O 1
ATOM 666 N N . SER A 1 90 ? 7.700 -7.725 14.432 1.00 47.31 90 SER A N 1
ATOM 667 C CA . SER A 1 90 ? 8.850 -8.569 14.146 1.00 47.31 90 SER A CA 1
ATOM 668 C C . SER A 1 90 ? 9.233 -8.240 12.706 1.00 47.31 90 SER A C 1
ATOM 670 O O . SER A 1 90 ? 8.335 -8.255 11.859 1.00 47.31 90 SER A O 1
ATOM 672 N N . PRO A 1 91 ? 10.488 -7.861 12.408 1.00 47.12 91 PRO A N 1
ATOM 673 C CA . PRO A 1 91 ? 10.884 -7.687 11.024 1.00 47.12 91 PRO A CA 1
ATOM 674 C C . PRO A 1 91 ? 10.589 -9.017 10.339 1.00 47.12 91 PRO A C 1
ATOM 676 O O . PRO A 1 91 ? 11.164 -10.036 10.728 1.00 47.12 91 PRO A O 1
ATOM 679 N N . SER A 1 92 ? 9.645 -9.013 9.393 1.00 49.84 92 SER A N 1
ATOM 680 C CA . SER A 1 92 ? 9.396 -10.143 8.508 1.00 49.84 92 SER A CA 1
ATOM 681 C C . SER A 1 92 ? 10.730 -10.467 7.861 1.00 49.84 92 SER A C 1
ATOM 683 O O . SER A 1 92 ? 11.190 -9.775 6.956 1.00 49.84 92 SER A O 1
ATOM 685 N N . ALA A 1 93 ? 11.411 -11.464 8.419 1.00 44.06 93 ALA A N 1
ATOM 686 C CA . ALA A 1 93 ? 12.611 -12.010 7.845 1.00 44.06 93 ALA A CA 1
ATOM 687 C C . ALA A 1 93 ? 12.189 -12.542 6.480 1.00 44.06 93 ALA A C 1
ATOM 689 O O . ALA A 1 93 ? 11.507 -13.564 6.395 1.00 44.06 93 ALA A O 1
ATOM 690 N N . LEU A 1 94 ? 12.566 -11.814 5.427 1.00 47.44 94 LEU A N 1
ATOM 691 C CA . LEU A 1 94 ? 12.664 -12.374 4.091 1.00 47.44 94 LEU A CA 1
ATOM 692 C C . LEU A 1 94 ? 13.333 -13.747 4.253 1.00 47.44 94 LEU A C 1
ATOM 694 O O . LEU A 1 94 ? 14.426 -13.808 4.835 1.00 47.44 94 LEU A O 1
ATOM 698 N N . PRO A 1 95 ? 12.706 -14.855 3.820 1.00 56.38 95 PRO A N 1
ATOM 699 C CA . PRO A 1 95 ? 13.445 -16.099 3.743 1.00 56.38 95 PRO A CA 1
ATOM 700 C C . PRO A 1 95 ? 14.651 -15.822 2.835 1.00 56.38 95 PRO A C 1
ATOM 702 O O . PRO A 1 95 ? 14.479 -15.182 1.793 1.00 56.38 95 PRO A O 1
ATOM 705 N N . PRO A 1 96 ? 15.879 -16.231 3.203 1.00 50.50 96 PRO A N 1
ATOM 706 C CA . PRO A 1 96 ? 16.986 -16.132 2.272 1.00 50.50 96 PRO A CA 1
ATOM 707 C C . PRO A 1 96 ? 16.589 -16.954 1.047 1.00 50.50 96 PRO A C 1
ATOM 709 O O . PRO A 1 96 ? 16.478 -18.179 1.142 1.00 50.50 96 PRO A O 1
ATOM 712 N N . SER A 1 97 ? 16.331 -16.274 -0.077 1.00 50.75 97 SER A N 1
ATOM 713 C CA . SER A 1 97 ? 16.218 -16.911 -1.387 1.00 50.75 97 SER A CA 1
ATOM 714 C C . SER A 1 97 ? 17.547 -17.596 -1.642 1.00 50.75 97 SER A C 1
ATOM 716 O O . SER A 1 97 ? 18.521 -17.000 -2.089 1.00 50.75 97 SER A O 1
ATOM 718 N N . THR A 1 98 ? 17.598 -18.853 -1.231 1.00 56.84 98 THR A N 1
ATOM 719 C CA . THR A 1 98 ? 18.699 -19.753 -1.490 1.00 56.84 98 THR A CA 1
ATOM 720 C C . THR A 1 98 ? 18.181 -20.656 -2.576 1.00 56.84 98 THR A C 1
ATOM 722 O O . THR A 1 98 ? 17.367 -21.527 -2.282 1.00 56.84 98 THR A O 1
ATOM 725 N N . LEU A 1 99 ? 18.609 -20.439 -3.813 1.00 42.75 99 LEU A N 1
ATOM 726 C CA . LEU A 1 99 ? 18.642 -21.502 -4.808 1.00 42.75 99 LEU A CA 1
ATOM 727 C C . LEU A 1 99 ? 19.482 -21.072 -6.020 1.00 42.75 99 LEU A C 1
ATOM 729 O O . LEU A 1 99 ? 19.504 -19.889 -6.347 1.00 42.75 99 LEU A O 1
ATOM 733 N N . PRO A 1 100 ? 20.038 -22.036 -6.761 1.00 54.00 100 PRO A N 1
ATOM 734 C CA . PRO A 1 100 ? 21.264 -22.787 -6.495 1.00 54.00 100 PRO A CA 1
ATOM 735 C C . PRO A 1 100 ? 22.450 -22.343 -7.372 1.00 54.00 100 PRO A C 1
ATOM 737 O O . PRO A 1 100 ? 22.228 -21.681 -8.409 1.00 54.00 100 PRO A O 1
#

Organism: NCBI:txid156173

Radius of gyration: 15.21 Å; Cα contacts (8 Å, |Δi|>4): 102; chains: 1; bounding box: 39×32×37 Å

Secondary structure (DSSP, 8-state):
------S-------STTPPP------PPSEEEEEEEE-SSSS-SBSSS-B--EEEE-TTT--EEEEE---SSEEEEEEEES-------------------

Solvent-accessible surface area (backbone atoms only — not comparable to full-atom values): 7082 Å² total; per-residue (Å²): 135,92,68,91,71,78,87,76,85,85,74,88,83,81,64,82,97,62,86,87,85,84,85,84,79,90,78,67,74,45,77,47,73,49,74,50,77,34,93,85,43,54,40,50,31,77,85,90,46,90,41,69,53,77,42,60,44,88,88,79,66,42,75,76,46,71,52,30,85,40,42,44,60,49,76,48,78,50,51,43,73,81,72,84,68,91,62,80,80,71,78,81,71,74,74,80,88,78,80,136

Sequence (100 aa):
REDGSVVSSGGPYEAPQETYNHVVEGVTDGSYIFSIYDDAEDGICCSYGHGSYTVYEQVSEGVIASGGVYTSVEETSFTLPLTFNASPPSPSALPPSTLP

Foldseek 3Di:
DDDQDDQDDDDDPPDPPDDDDDDRPPDDWFKDKDKDFDPQQQWQDDDRHHDKDWDADPPVRHTQDIGTGGGTMDMGMDGPPHDPPPDPPDPPPDDPPDDD

Mean predicted aligned error: 9.88 Å